Protein AF-A0A497JUD1-F1 (afdb_monomer_lite)

Sequence (67 aa):
VATHFRSHQDPDLVVKGNSAREIYHSILGRDLVGRLDHAAYLGKELTKAELALKLGRSYVQDGVLFK

Foldseek 3Di:
DDFADPDPPDTPDDADDPALVSRLVVCVVVVVDPDPVVSVLSSVQRNLVRVCVVVVHDHDRVDDSHD

Secondary structure (DSSP, 8-state):
-EEE-SSSSS--EEE--SSHHHHHHHHHTTT--S-HHHHHHHHHHHHHHHHHHHTT----TTS-S--

Radius of gyration: 12.4 Å; chains: 1; bounding box: 31×22×33 Å

Structure (mmCIF, N/CA/C/O backbone):
data_AF-A0A497JUD1-F1
#
_entry.id   AF-A0A497JUD1-F1
#
loop_
_atom_site.group_PDB
_atom_site.id
_atom_site.type_symbol
_atom_site.label_atom_id
_atom_site.label_alt_id
_atom_site.label_comp_id
_atom_site.label_asym_id
_atom_site.label_entity_id
_atom_site.label_seq_id
_atom_site.pdbx_PDB_ins_code
_atom_site.Cartn_x
_atom_site.Cartn_y
_atom_site.Cartn_z
_atom_site.occupancy
_atom_site.B_iso_or_equiv
_atom_site.auth_seq_id
_atom_site.auth_comp_id
_atom_site.auth_asym_id
_atom_site.auth_atom_id
_atom_site.pdbx_PDB_model_num
ATOM 1 N N . VAL A 1 1 ? -2.300 5.224 1.265 1.00 89.69 1 VAL A N 1
ATOM 2 C CA . VAL A 1 1 ? -1.092 5.830 0.647 1.00 89.69 1 VAL A CA 1
ATOM 3 C C . VAL A 1 1 ? 0.034 4.812 0.725 1.00 89.69 1 VAL A C 1
ATOM 5 O O . VAL A 1 1 ? 0.089 4.116 1.729 1.00 89.69 1 VAL A O 1
ATOM 8 N N . ALA A 1 2 ? 0.882 4.706 -0.297 1.00 93.50 2 ALA A N 1
ATOM 9 C CA . ALA A 1 2 ? 2.105 3.903 -0.299 1.00 93.50 2 ALA A CA 1
ATOM 10 C C . ALA A 1 2 ? 3.292 4.769 -0.740 1.00 93.50 2 ALA A C 1
ATOM 12 O O . ALA A 1 2 ? 3.146 5.591 -1.645 1.00 93.50 2 ALA A O 1
ATOM 13 N N . THR A 1 3 ? 4.447 4.579 -0.110 1.00 93.81 3 THR A N 1
ATOM 14 C CA . THR A 1 3 ? 5.662 5.357 -0.375 1.00 93.81 3 THR A CA 1
ATOM 15 C C . THR A 1 3 ? 6.726 4.441 -0.959 1.00 93.81 3 THR A C 1
ATOM 17 O O . THR A 1 3 ? 6.992 3.377 -0.405 1.00 93.81 3 THR A O 1
ATOM 20 N N . HIS A 1 4 ? 7.309 4.846 -2.082 1.00 92.75 4 HIS A N 1
ATOM 21 C CA . HIS A 1 4 ? 8.387 4.136 -2.756 1.00 92.75 4 HIS A CA 1
ATOM 22 C C . HIS A 1 4 ? 9.716 4.863 -2.527 1.00 92.75 4 HIS A C 1
ATOM 24 O O . HIS A 1 4 ? 9.756 6.094 -2.467 1.00 92.75 4 HIS A O 1
ATOM 30 N N . PHE A 1 5 ? 10.783 4.074 -2.404 1.00 90.62 5 PHE A N 1
ATOM 31 C CA . PHE A 1 5 ? 12.144 4.533 -2.168 1.00 90.62 5 PHE A CA 1
ATOM 32 C C . PHE A 1 5 ? 13.080 3.840 -3.156 1.00 90.62 5 PHE A C 1
ATOM 34 O O . PHE A 1 5 ? 13.280 2.628 -3.086 1.00 90.62 5 PHE A O 1
ATOM 41 N N . ARG A 1 6 ? 13.680 4.604 -4.069 1.00 85.19 6 ARG A N 1
ATOM 42 C CA . ARG A 1 6 ? 14.731 4.104 -4.972 1.00 85.19 6 ARG A CA 1
ATOM 43 C C . ARG A 1 6 ? 16.083 3.936 -4.282 1.00 85.19 6 ARG A C 1
ATOM 45 O O . ARG A 1 6 ? 16.886 3.103 -4.691 1.00 85.19 6 ARG A O 1
ATOM 52 N N . SER A 1 7 ? 16.341 4.735 -3.252 1.00 84.81 7 SER A N 1
ATOM 53 C CA . SER A 1 7 ? 17.509 4.633 -2.380 1.00 84.81 7 SER A CA 1
ATOM 54 C C . SER A 1 7 ? 17.075 4.828 -0.927 1.00 84.81 7 SER A C 1
ATOM 56 O O . SER A 1 7 ? 15.965 5.277 -0.655 1.00 84.81 7 SER A O 1
ATOM 58 N N . HIS A 1 8 ? 17.948 4.501 0.023 1.00 76.69 8 HIS A N 1
ATOM 59 C CA . HIS A 1 8 ? 17.632 4.557 1.454 1.00 76.69 8 HIS A CA 1
ATOM 60 C C . HIS A 1 8 ? 17.473 5.969 2.043 1.00 76.69 8 HIS A C 1
ATOM 62 O O . HIS A 1 8 ? 17.255 6.079 3.246 1.00 76.69 8 HIS A O 1
ATOM 68 N N . GLN A 1 9 ? 17.626 7.032 1.250 1.00 77.88 9 GLN A N 1
ATOM 69 C CA . GLN A 1 9 ? 17.679 8.398 1.777 1.00 77.88 9 GLN A CA 1
ATOM 70 C C . GLN A 1 9 ? 16.318 9.087 1.706 1.00 77.88 9 GLN A C 1
ATOM 72 O O . GLN A 1 9 ? 15.767 9.429 2.747 1.00 77.88 9 GLN A O 1
ATOM 77 N N . ASP A 1 10 ? 15.745 9.206 0.504 1.00 87.25 10 ASP A N 1
ATOM 78 C CA . ASP A 1 10 ? 14.525 9.982 0.282 1.00 87.25 10 ASP A CA 1
ATOM 79 C C . ASP A 1 10 ? 13.483 9.208 -0.534 1.00 87.25 10 ASP A C 1
ATOM 81 O O . ASP A 1 10 ? 13.838 8.473 -1.466 1.00 87.25 10 ASP A O 1
ATOM 85 N N . PRO A 1 11 ? 12.184 9.374 -0.219 1.00 89.62 11 PRO A N 1
ATOM 86 C CA . PRO A 1 11 ? 11.125 8.815 -1.039 1.00 89.62 11 PRO A CA 1
ATOM 87 C C . PRO A 1 11 ? 11.087 9.528 -2.390 1.00 89.62 11 PRO A C 1
ATOM 89 O O . PRO A 1 11 ? 10.906 10.743 -2.460 1.00 89.62 11 PRO A O 1
ATOM 92 N N . ASP A 1 12 ? 11.208 8.774 -3.480 1.00 92.06 12 ASP A N 1
ATOM 93 C CA . ASP A 1 12 ? 11.139 9.324 -4.836 1.00 92.06 12 ASP A CA 1
ATOM 94 C C . ASP A 1 12 ? 9.704 9.371 -5.376 1.00 92.06 12 ASP A C 1
ATOM 96 O O . ASP A 1 12 ? 9.428 10.079 -6.347 1.00 92.06 12 ASP A O 1
ATOM 100 N N . LEU A 1 13 ? 8.767 8.644 -4.752 1.00 93.88 13 LEU A N 1
ATOM 101 C CA . LEU A 1 13 ? 7.372 8.616 -5.180 1.00 93.88 13 LEU A CA 1
ATOM 102 C C . LEU A 1 13 ? 6.399 8.273 -4.045 1.00 93.88 13 LEU A C 1
ATOM 104 O O . LEU A 1 13 ? 6.625 7.373 -3.238 1.00 93.88 13 LEU A O 1
ATOM 108 N N . VAL A 1 14 ? 5.242 8.938 -4.058 1.00 95.62 14 VAL A N 1
ATOM 109 C CA . VAL A 1 14 ? 4.089 8.607 -3.213 1.00 95.62 14 VAL A CA 1
ATOM 110 C C . VAL A 1 14 ? 2.895 8.252 -4.096 1.00 95.62 14 VAL A C 1
ATOM 112 O O . VAL A 1 14 ? 2.459 9.051 -4.923 1.00 95.62 14 VAL A O 1
ATOM 115 N N . VAL A 1 15 ? 2.326 7.068 -3.880 1.00 96.69 15 VAL A N 1
ATOM 116 C CA . VAL A 1 15 ? 1.114 6.586 -4.551 1.00 96.69 15 VAL A CA 1
ATOM 117 C C . VAL A 1 15 ? -0.076 6.720 -3.600 1.00 96.69 15 VAL A C 1
ATOM 119 O O . VAL A 1 15 ? -0.071 6.212 -2.474 1.00 96.69 15 VAL A O 1
ATOM 122 N N . LYS A 1 16 ? -1.124 7.416 -4.043 1.00 96.12 16 LYS A N 1
ATOM 123 C CA . LYS A 1 16 ? -2.371 7.611 -3.290 1.00 96.12 16 LYS A CA 1
ATOM 124 C C . LYS A 1 16 ? -3.536 6.999 -4.068 1.00 96.12 16 LYS A C 1
ATOM 126 O O . LYS A 1 16 ? -3.517 6.994 -5.291 1.00 96.12 16 LYS A O 1
ATOM 131 N N . GLY A 1 17 ? -4.525 6.490 -3.345 1.00 95.50 17 GLY A N 1
ATOM 132 C CA . GLY A 1 17 ? -5.736 5.886 -3.896 1.00 95.50 17 GLY A CA 1
ATOM 133 C C . GLY A 1 17 ? -6.762 5.677 -2.787 1.00 95.50 17 GLY A C 1
ATOM 134 O O . GLY A 1 17 ? -6.407 5.734 -1.605 1.00 95.50 17 GLY A O 1
ATOM 135 N N . ASN A 1 18 ? -8.014 5.447 -3.174 1.00 96.44 18 ASN A N 1
ATOM 136 C CA . ASN A 1 18 ? -9.147 5.282 -2.259 1.00 96.44 18 ASN A CA 1
ATOM 137 C C . ASN A 1 18 ? -9.334 3.832 -1.784 1.00 96.44 18 ASN A C 1
ATOM 139 O O . ASN A 1 18 ? -10.123 3.571 -0.880 1.00 96.44 18 ASN A O 1
ATOM 143 N N . SER A 1 19 ? -8.600 2.889 -2.375 1.00 97.25 19 SER A N 1
ATOM 144 C CA . SER A 1 19 ? -8.609 1.469 -2.017 1.00 97.25 19 SER A CA 1
ATOM 145 C C . SER A 1 19 ? -7.208 0.866 -2.124 1.00 97.25 19 SER A C 1
ATOM 147 O O . SER A 1 19 ? -6.338 1.400 -2.822 1.00 97.25 19 SER A O 1
ATOM 149 N N . ALA A 1 20 ? -6.987 -0.284 -1.478 1.00 97.38 20 ALA A N 1
ATOM 150 C CA . ALA A 1 20 ? -5.768 -1.070 -1.669 1.00 97.38 20 ALA A CA 1
ATOM 151 C C . ALA A 1 20 ? -5.576 -1.417 -3.149 1.00 97.38 20 ALA A C 1
ATOM 153 O O . ALA A 1 20 ? -4.459 -1.354 -3.663 1.00 97.38 20 ALA A O 1
ATOM 154 N N . ARG A 1 21 ? -6.690 -1.710 -3.837 1.00 97.00 21 ARG A N 1
ATOM 155 C CA . ARG A 1 21 ? -6.740 -2.039 -5.261 1.00 97.00 21 ARG A CA 1
ATOM 156 C C . ARG A 1 21 ? -6.165 -0.955 -6.150 1.00 97.00 21 ARG A C 1
ATOM 158 O O . ARG A 1 21 ? -5.298 -1.248 -6.968 1.00 97.00 21 ARG A O 1
ATOM 165 N N . GLU A 1 22 ? -6.622 0.279 -5.987 1.00 97.94 22 GLU A N 1
ATOM 166 C CA . GLU A 1 22 ? -6.109 1.411 -6.764 1.00 97.94 22 GLU A CA 1
ATOM 167 C C . GLU A 1 22 ? -4.606 1.610 -6.555 1.00 97.94 22 GLU A C 1
ATOM 169 O O . GLU A 1 22 ? -3.871 1.860 -7.513 1.00 97.94 22 GLU A O 1
ATOM 174 N N . ILE A 1 23 ? -4.137 1.452 -5.313 1.00 97.62 23 ILE A N 1
ATOM 175 C CA . ILE A 1 23 ? -2.728 1.644 -4.968 1.00 97.62 23 ILE A CA 1
ATOM 176 C C . ILE A 1 23 ? -1.863 0.539 -5.582 1.00 97.62 23 ILE A C 1
ATOM 178 O O . ILE A 1 23 ? -0.911 0.862 -6.294 1.00 97.62 23 ILE A O 1
ATOM 182 N N . TYR A 1 24 ? -2.179 -0.745 -5.365 1.00 95.75 24 TYR A N 1
ATOM 183 C CA . TYR A 1 24 ? -1.338 -1.820 -5.904 1.00 95.75 24 TYR A CA 1
ATOM 184 C C . TYR A 1 24 ? -1.389 -1.863 -7.437 1.00 95.75 24 TYR A C 1
ATOM 186 O O . TYR A 1 24 ? -0.356 -2.093 -8.058 1.00 95.75 24 TYR A O 1
ATOM 194 N N . 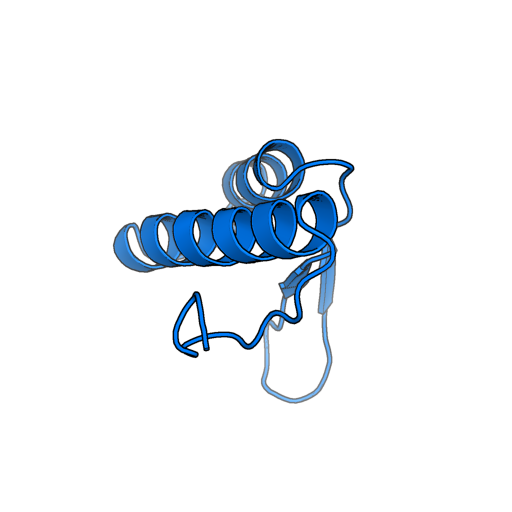HIS A 1 25 ? -2.534 -1.579 -8.075 1.00 95.88 25 HIS A N 1
ATOM 195 C CA . HIS A 1 25 ? -2.597 -1.505 -9.541 1.00 95.88 25 HIS A CA 1
ATOM 196 C C . HIS A 1 25 ? -1.744 -0.364 -10.090 1.00 95.88 25 HIS A C 1
ATOM 198 O O . HIS A 1 25 ? -1.053 -0.555 -11.086 1.00 95.88 25 HIS A O 1
ATOM 204 N N . SER A 1 26 ? -1.763 0.802 -9.439 1.00 96.88 26 SER A N 1
ATOM 205 C CA . SER A 1 26 ? -0.925 1.938 -9.839 1.00 96.88 26 SER A CA 1
A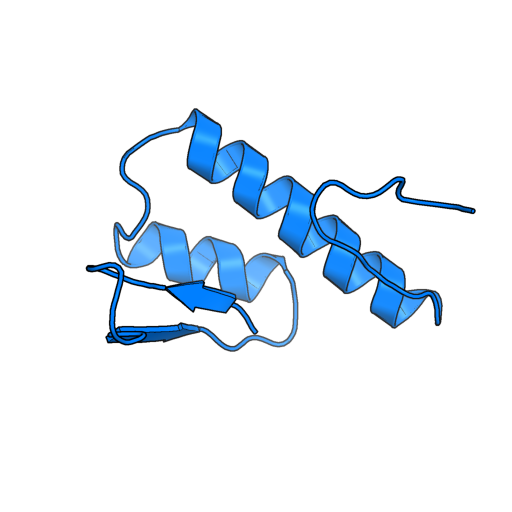TOM 206 C C . SER A 1 26 ? 0.565 1.625 -9.708 1.00 96.88 26 SER A C 1
ATOM 208 O O . SER A 1 26 ? 1.360 2.090 -10.517 1.00 96.88 26 SER A O 1
ATOM 210 N N . ILE A 1 27 ? 0.943 0.840 -8.698 1.00 96.00 27 ILE A N 1
ATOM 211 C CA . ILE A 1 27 ? 2.320 0.393 -8.480 1.00 96.00 27 ILE A CA 1
ATOM 212 C C . ILE A 1 27 ? 2.754 -0.603 -9.564 1.00 96.00 27 ILE A C 1
ATOM 214 O O . ILE A 1 27 ? 3.832 -0.445 -10.135 1.00 96.00 27 ILE A O 1
ATOM 218 N N . LEU A 1 28 ? 1.901 -1.582 -9.884 1.00 94.69 28 LEU A N 1
ATOM 219 C CA . LEU A 1 28 ? 2.163 -2.566 -10.939 1.00 94.69 28 LEU A CA 1
ATOM 220 C C . LEU A 1 28 ? 2.237 -1.918 -12.324 1.00 94.69 28 LEU A C 1
ATOM 222 O O . LEU A 1 28 ? 3.169 -2.183 -13.065 1.00 94.69 28 LEU A O 1
ATOM 226 N N . GLY A 1 29 ? 1.304 -1.022 -12.658 1.00 95.12 29 GLY A N 1
ATOM 227 C CA . GLY A 1 29 ? 1.285 -0.338 -13.956 1.00 95.12 29 GLY A CA 1
ATOM 228 C C . GLY A 1 29 ? 2.435 0.652 -14.176 1.00 95.12 29 GLY A C 1
ATOM 229 O O . GLY A 1 29 ? 2.549 1.213 -15.260 1.00 95.12 29 GLY A O 1
ATOM 230 N N . ARG A 1 30 ? 3.258 0.900 -13.150 1.00 94.62 30 ARG A N 1
ATOM 231 C CA . ARG A 1 30 ? 4.464 1.739 -13.208 1.00 94.62 30 ARG A CA 1
ATOM 232 C C . ARG A 1 30 ? 5.755 0.920 -13.090 1.00 94.62 30 ARG A C 1
ATOM 234 O O . ARG A 1 30 ? 6.812 1.520 -12.929 1.00 94.62 30 ARG A O 1
ATOM 241 N N . ASP A 1 31 ? 5.658 -0.412 -13.096 1.00 93.62 31 ASP A N 1
ATOM 242 C CA . ASP A 1 31 ? 6.787 -1.340 -12.949 1.00 93.62 31 ASP A CA 1
ATOM 243 C C . ASP A 1 31 ? 7.664 -1.067 -11.710 1.00 93.62 31 ASP A C 1
ATOM 245 O O . ASP A 1 31 ? 8.875 -1.274 -11.706 1.00 93.62 31 ASP A O 1
ATOM 249 N N . LEU A 1 32 ? 7.049 -0.613 -10.611 1.00 93.38 32 LEU A N 1
ATOM 250 C CA . LEU A 1 32 ? 7.757 -0.259 -9.369 1.00 93.38 32 LEU A CA 1
ATOM 251 C C . LEU A 1 32 ? 8.063 -1.473 -8.476 1.00 93.38 32 LEU A C 1
ATOM 253 O O . LEU A 1 32 ? 8.517 -1.322 -7.343 1.00 93.38 32 LEU A O 1
ATOM 257 N N . VAL A 1 33 ? 7.775 -2.685 -8.953 1.00 91.31 33 VAL A N 1
ATOM 258 C CA . VAL A 1 33 ? 8.019 -3.932 -8.227 1.00 91.31 33 VAL A CA 1
ATOM 259 C C . VAL A 1 33 ? 8.898 -4.835 -9.076 1.00 91.31 33 VAL A C 1
ATOM 261 O O . VAL A 1 33 ? 8.496 -5.267 -10.149 1.00 91.31 33 VAL A O 1
ATOM 264 N N . GLY A 1 34 ? 10.085 -5.166 -8.567 1.00 89.19 34 GLY A N 1
ATOM 265 C CA . GLY A 1 34 ? 11.043 -6.005 -9.292 1.00 89.19 34 GLY A CA 1
ATOM 266 C C . GLY A 1 34 ? 10.803 -7.515 -9.184 1.00 89.19 34 GLY A C 1
ATOM 267 O O . GLY A 1 34 ? 11.383 -8.272 -9.955 1.00 89.19 34 GLY A O 1
ATOM 268 N N . ARG A 1 35 ? 9.991 -7.984 -8.223 1.00 92.44 35 ARG A N 1
ATOM 269 C CA . ARG A 1 35 ? 9.757 -9.420 -7.980 1.00 92.44 35 ARG A CA 1
ATOM 270 C C . ARG A 1 35 ? 8.286 -9.738 -7.701 1.00 92.44 35 ARG A C 1
ATOM 272 O O . ARG A 1 35 ? 7.607 -9.009 -6.981 1.00 92.44 35 ARG A O 1
ATOM 279 N N . LEU A 1 36 ? 7.802 -10.867 -8.217 1.00 91.94 36 LEU A N 1
ATOM 280 C CA . LEU A 1 36 ? 6.395 -11.272 -8.083 1.00 91.94 36 LEU A CA 1
ATOM 281 C C . LEU A 1 36 ? 5.978 -11.573 -6.635 1.00 91.94 36 LEU A C 1
ATOM 283 O O . LEU A 1 36 ? 4.850 -11.282 -6.242 1.00 91.94 36 LEU A O 1
ATOM 287 N N . ASP A 1 37 ? 6.882 -12.111 -5.821 1.00 92.19 37 ASP A N 1
ATOM 288 C CA . ASP A 1 37 ? 6.640 -12.340 -4.395 1.00 92.19 37 ASP A CA 1
ATOM 289 C C . ASP A 1 37 ? 6.475 -11.022 -3.625 1.00 92.19 37 ASP A C 1
ATOM 291 O O . ASP A 1 37 ? 5.585 -10.907 -2.781 1.00 92.19 37 ASP A O 1
ATOM 295 N N . HIS A 1 38 ? 7.250 -9.992 -3.979 1.00 91.25 38 HIS A N 1
ATOM 296 C CA . HIS A 1 38 ? 7.064 -8.644 -3.439 1.00 91.25 38 HIS A CA 1
ATOM 297 C C . HIS A 1 38 ? 5.713 -8.047 -3.851 1.00 91.25 38 HIS A C 1
ATOM 299 O O . HIS A 1 38 ? 5.065 -7.399 -3.031 1.00 91.25 38 HIS A O 1
ATOM 305 N N . ALA A 1 39 ? 5.246 -8.290 -5.080 1.00 93.56 39 ALA A N 1
ATOM 306 C CA . ALA A 1 39 ? 3.927 -7.831 -5.523 1.00 93.56 39 ALA A CA 1
ATOM 307 C C . ALA A 1 39 ? 2.797 -8.480 -4.704 1.00 93.56 39 ALA A C 1
ATOM 309 O O . ALA A 1 39 ? 1.883 -7.790 -4.246 1.00 93.56 39 ALA A O 1
ATOM 310 N N . ALA A 1 40 ? 2.885 -9.793 -4.469 1.00 94.38 40 ALA A N 1
ATOM 311 C CA . ALA A 1 40 ? 1.922 -10.523 -3.647 1.00 94.38 40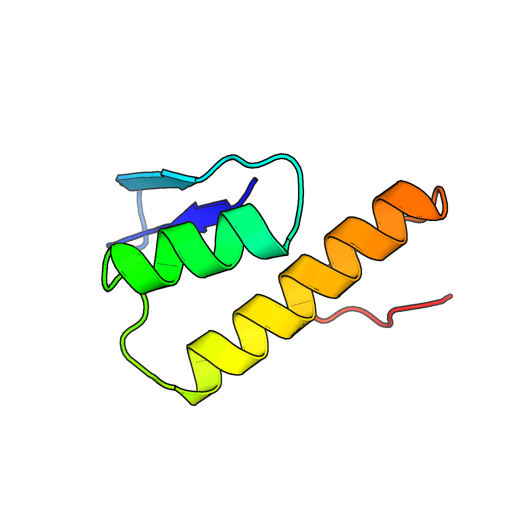 ALA A CA 1
ATOM 312 C C . ALA A 1 40 ? 1.925 -10.032 -2.189 1.00 94.38 40 ALA A C 1
ATOM 314 O O . ALA A 1 40 ? 0.866 -9.772 -1.611 1.00 94.38 40 ALA A O 1
ATOM 315 N N . TYR A 1 41 ? 3.114 -9.853 -1.606 1.00 94.19 41 TYR A N 1
ATOM 316 C CA . TYR A 1 41 ? 3.275 -9.306 -0.260 1.00 94.19 41 TYR A CA 1
ATOM 317 C C . TYR A 1 41 ? 2.679 -7.897 -0.141 1.00 94.19 41 TYR A C 1
ATOM 319 O O . TYR A 1 41 ? 1.910 -7.626 0.781 1.00 94.19 41 TYR A O 1
ATOM 327 N N . LEU A 1 42 ? 2.967 -7.021 -1.104 1.00 94.44 42 LEU A N 1
ATOM 328 C CA . LEU A 1 42 ? 2.455 -5.657 -1.127 1.00 94.44 42 LEU A CA 1
ATOM 329 C C . LEU A 1 42 ? 0.921 -5.627 -1.186 1.00 94.44 42 LEU A C 1
ATOM 331 O O . LEU A 1 42 ? 0.289 -4.895 -0.425 1.00 94.44 42 LEU A O 1
ATOM 335 N N . GLY A 1 43 ? 0.312 -6.448 -2.047 1.00 95.06 43 GLY A N 1
ATOM 336 C CA . GLY A 1 43 ? -1.145 -6.572 -2.126 1.00 95.06 43 GLY A CA 1
ATOM 337 C C . GLY A 1 43 ? -1.768 -7.029 -0.802 1.00 95.06 43 GLY A C 1
ATOM 338 O O . GLY A 1 43 ? -2.777 -6.468 -0.366 1.00 95.06 43 GLY A O 1
ATOM 339 N N . LYS A 1 44 ? -1.134 -7.995 -0.123 1.00 95.25 44 LYS A N 1
ATOM 340 C CA . LYS A 1 44 ? -1.546 -8.484 1.203 1.00 95.25 44 LYS A CA 1
ATOM 341 C C . LYS A 1 44 ? -1.535 -7.359 2.242 1.00 95.25 44 LYS A C 1
ATOM 343 O O . LYS A 1 44 ? -2.543 -7.142 2.909 1.00 95.25 44 LYS A O 1
ATOM 348 N N . GLU A 1 45 ? -0.428 -6.632 2.369 1.00 96.06 45 GLU A N 1
ATOM 349 C CA . GLU A 1 45 ? -0.280 -5.572 3.377 1.00 96.06 45 GLU A CA 1
ATOM 350 C C . GLU A 1 45 ? -1.186 -4.360 3.094 1.00 96.06 45 GLU A C 1
ATOM 352 O O . GLU A 1 45 ? -1.837 -3.852 4.007 1.00 96.06 45 GLU A O 1
ATOM 357 N N . LEU A 1 46 ? -1.352 -3.958 1.829 1.00 96.62 46 LEU A N 1
ATOM 358 C CA . LEU A 1 46 ? -2.306 -2.903 1.463 1.00 96.62 46 LEU A CA 1
ATOM 359 C C . LEU A 1 46 ? -3.752 -3.292 1.794 1.00 96.62 46 LEU A C 1
ATOM 361 O O . LEU A 1 46 ? -4.508 -2.471 2.312 1.00 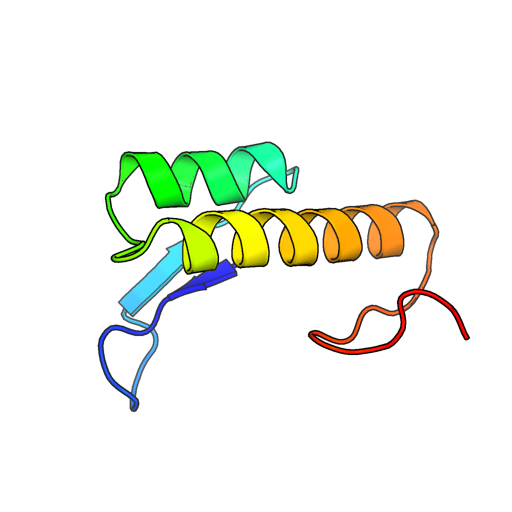96.62 46 LEU A O 1
ATOM 365 N N . THR A 1 47 ? -4.127 -4.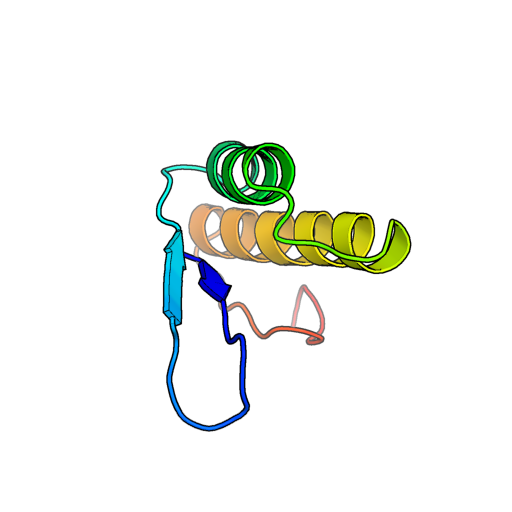548 1.540 1.00 95.94 47 THR A N 1
ATOM 366 C CA . THR A 1 47 ? -5.470 -5.059 1.858 1.00 95.94 47 THR A CA 1
ATOM 367 C C . THR A 1 47 ? -5.713 -5.073 3.365 1.00 95.94 47 THR A C 1
ATOM 369 O O . THR A 1 47 ? -6.779 -4.661 3.823 1.00 95.94 47 THR A O 1
ATOM 372 N N . LYS A 1 48 ? -4.719 -5.493 4.158 1.00 94.81 48 LYS A N 1
ATOM 373 C CA . LYS A 1 48 ? -4.790 -5.423 5.624 1.00 94.81 48 LYS A CA 1
ATOM 374 C C . LYS A 1 48 ? -4.988 -3.989 6.114 1.00 94.81 48 LYS A C 1
ATOM 376 O O . LYS A 1 48 ? -5.837 -3.763 6.972 1.00 94.81 48 LYS A O 1
ATOM 381 N N . ALA A 1 49 ? -4.240 -3.034 5.563 1.00 94.50 49 ALA A N 1
ATOM 382 C CA . ALA A 1 49 ? -4.357 -1.627 5.933 1.00 94.50 49 ALA A CA 1
ATOM 383 C C . ALA A 1 49 ? -5.747 -1.061 5.597 1.00 94.50 49 ALA A C 1
ATOM 385 O O . ALA A 1 49 ? -6.360 -0.393 6.428 1.00 94.50 49 ALA A O 1
ATOM 386 N N . GLU A 1 50 ? -6.286 -1.369 4.413 1.00 96.44 50 GLU A N 1
ATOM 387 C CA . GLU A 1 50 ? -7.648 -0.972 4.039 1.00 96.44 50 GLU A CA 1
ATOM 388 C C . GLU A 1 50 ? -8.699 -1.584 4.977 1.00 9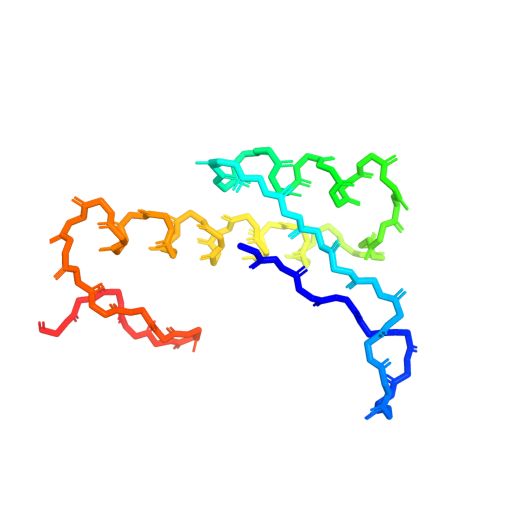6.44 50 GLU A C 1
ATOM 390 O O . GLU A 1 50 ? -9.623 -0.892 5.408 1.00 96.44 50 GLU A O 1
ATOM 395 N N . LEU A 1 51 ? -8.555 -2.866 5.325 1.00 95.56 51 LEU A N 1
ATOM 396 C CA . LEU A 1 51 ? -9.477 -3.541 6.234 1.00 95.56 51 LEU A CA 1
ATOM 397 C C . LEU A 1 51 ? -9.424 -2.942 7.644 1.00 95.56 51 LEU A C 1
ATOM 399 O O . LEU A 1 51 ? -10.470 -2.714 8.245 1.00 95.56 51 LEU A O 1
ATOM 403 N N . ALA A 1 52 ? -8.230 -2.642 8.157 1.00 94.69 52 ALA A N 1
ATOM 404 C CA . ALA A 1 52 ? -8.068 -2.000 9.456 1.00 94.69 52 ALA A CA 1
ATOM 405 C C . ALA A 1 52 ? -8.785 -0.643 9.507 1.00 94.69 52 ALA A C 1
ATOM 407 O O . ALA A 1 52 ? -9.540 -0.392 10.445 1.00 94.69 52 ALA A O 1
ATOM 408 N N . LEU A 1 53 ? -8.648 0.180 8.460 1.00 93.94 53 LEU A N 1
ATOM 409 C CA . LEU A 1 53 ? -9.370 1.451 8.351 1.00 93.94 53 LEU A CA 1
ATOM 410 C C . LEU A 1 53 ? -10.890 1.248 8.346 1.00 93.94 53 LEU A C 1
ATOM 412 O O . LEU A 1 53 ? -11.596 1.912 9.101 1.00 93.94 53 LEU A O 1
ATOM 416 N N . LYS A 1 54 ? -11.397 0.300 7.545 1.00 95.31 54 LYS A N 1
ATOM 417 C CA . LYS A 1 54 ? -12.836 -0.012 7.474 1.00 95.31 54 LYS A CA 1
ATOM 418 C C . LYS A 1 54 ? -13.406 -0.520 8.799 1.00 95.31 54 LYS A C 1
ATOM 420 O O . LYS A 1 54 ? -14.560 -0.245 9.106 1.00 95.31 54 LYS A O 1
ATOM 425 N N . LEU A 1 55 ? -12.613 -1.259 9.572 1.00 95.44 55 LEU A N 1
ATOM 426 C CA . LEU A 1 55 ? -13.016 -1.831 10.859 1.00 95.44 55 LEU A CA 1
ATOM 427 C C . LEU A 1 55 ? -12.733 -0.914 12.060 1.00 95.44 55 LEU A C 1
ATOM 429 O O . LEU A 1 55 ? -13.010 -1.312 13.192 1.00 95.44 55 LEU A O 1
ATOM 433 N N . GLY A 1 56 ? -12.146 0.270 11.852 1.00 94.94 56 GLY A N 1
ATOM 434 C CA . GLY A 1 56 ? -11.730 1.157 12.943 1.00 94.94 56 GLY A CA 1
ATOM 435 C C . GLY A 1 56 ? -10.636 0.555 13.836 1.00 94.94 56 GLY A C 1
ATOM 436 O O . GLY A 1 56 ? -10.624 0.776 15.045 1.00 94.94 56 GLY A O 1
ATOM 437 N N . ARG A 1 57 ? -9.740 -0.255 13.263 1.00 91.75 57 ARG A N 1
ATOM 438 C CA . ARG A 1 57 ? -8.620 -0.912 13.954 1.00 91.75 57 ARG A CA 1
ATOM 439 C C . ARG A 1 57 ? -7.291 -0.259 13.587 1.00 91.75 57 ARG A C 1
ATOM 441 O O . ARG A 1 57 ? -7.158 0.381 12.546 1.00 91.75 57 ARG A O 1
ATOM 448 N N . SER A 1 58 ? -6.287 -0.446 14.440 1.00 91.62 58 SER A N 1
ATOM 449 C CA . SER A 1 58 ? -4.910 -0.090 14.108 1.00 91.62 58 SER A CA 1
ATOM 450 C C . SER A 1 58 ? -4.313 -1.093 13.119 1.00 91.62 58 SER A C 1
ATOM 452 O O . SER A 1 58 ? -4.695 -2.262 13.076 1.00 91.62 58 SER A O 1
ATOM 454 N N . TYR A 1 59 ? -3.355 -0.626 12.324 1.00 91.25 59 TYR A N 1
ATOM 455 C CA . TYR A 1 59 ? -2.572 -1.450 11.412 1.00 91.25 59 TYR A CA 1
ATOM 456 C C . TYR A 1 59 ? -1.087 -1.231 11.684 1.00 91.25 59 TYR A C 1
ATOM 458 O O . TYR A 1 59 ? -0.638 -0.095 11.837 1.00 91.25 59 TYR A O 1
ATOM 466 N N . VAL A 1 60 ? -0.338 -2.329 11.723 1.00 90.12 60 VAL A N 1
ATOM 467 C CA . VAL A 1 60 ? 1.123 -2.348 11.792 1.00 90.12 60 VAL A CA 1
ATOM 468 C C . VAL A 1 60 ? 1.595 -3.330 10.729 1.00 90.12 60 VAL A C 1
ATOM 470 O O . VAL A 1 60 ? 1.152 -4.480 10.722 1.00 90.12 60 VAL A O 1
ATOM 473 N N . GLN A 1 61 ? 2.467 -2.877 9.829 1.00 85.94 61 GLN A N 1
ATOM 474 C CA . GLN A 1 61 ? 3.059 -3.739 8.806 1.00 85.94 61 GLN A CA 1
ATOM 475 C C . GLN A 1 61 ? 3.828 -4.887 9.463 1.00 85.94 61 GLN A C 1
ATOM 477 O O . GLN A 1 61 ? 4.486 -4.683 10.482 1.00 85.94 61 GLN A O 1
ATOM 482 N N . ASP A 1 62 ? 3.692 -6.094 8.906 1.00 88.50 62 ASP A N 1
ATOM 483 C CA . ASP A 1 62 ? 4.225 -7.347 9.475 1.00 88.50 62 ASP A CA 1
ATOM 484 C C . ASP A 1 62 ? 3.734 -7.669 10.899 1.00 88.50 62 ASP A C 1
ATOM 486 O O . ASP A 1 62 ? 4.140 -8.660 11.508 1.00 88.50 62 ASP A O 1
ATOM 490 N N . GLY A 1 63 ? 2.795 -6.879 11.420 1.00 81.69 63 GLY A N 1
ATOM 491 C CA . GLY A 1 63 ? 2.087 -7.150 12.654 1.00 81.69 63 GLY A CA 1
ATOM 492 C C . GLY A 1 63 ? 1.003 -8.211 12.476 1.00 81.69 63 GLY A C 1
ATOM 493 O O . GLY A 1 63 ? 0.547 -8.533 11.368 1.00 81.69 63 GLY A O 1
ATOM 494 N N . VAL A 1 64 ? 0.546 -8.741 13.610 1.00 74.06 64 VAL A N 1
ATOM 495 C CA . VAL A 1 64 ? -0.670 -9.557 13.659 1.00 74.06 64 VAL A CA 1
ATOM 496 C C . VAL A 1 64 ? -1.877 -8.702 13.275 1.00 74.06 64 VAL A C 1
ATOM 498 O O . VAL A 1 64 ? -2.003 -7.558 13.706 1.00 74.06 64 VAL A O 1
ATOM 501 N N . LEU A 1 65 ? -2.761 -9.260 12.445 1.00 59.50 65 LEU A N 1
ATOM 502 C CA . LEU A 1 65 ? -3.906 -8.528 11.894 1.00 59.50 65 LEU A CA 1
ATOM 503 C C . LEU A 1 65 ? -4.957 -8.177 12.962 1.00 59.50 65 LEU A C 1
ATOM 505 O O . LEU A 1 65 ? -5.705 -7.220 12.790 1.00 59.50 65 LEU A O 1
ATOM 509 N N . PHE A 1 66 ? -4.985 -8.926 14.068 1.00 55.97 66 PHE A N 1
ATOM 510 C CA . PHE A 1 66 ? -5.879 -8.712 15.200 1.00 55.97 66 PHE A CA 1
ATOM 511 C C . PHE A 1 66 ? -5.119 -8.947 16.515 1.00 55.97 66 PHE A C 1
ATOM 513 O O . PHE A 1 66 ? -4.416 -9.951 16.653 1.00 55.97 66 PHE A O 1
ATOM 520 N N . LYS A 1 67 ? -5.267 -8.013 17.459 1.00 51.28 67 LYS A N 1
ATOM 521 C CA . LYS A 1 67 ? -5.036 -8.196 18.897 1.00 51.28 67 LYS A CA 1
ATOM 522 C C . LYS A 1 67 ? -6.341 -7.912 19.625 1.00 51.28 67 LYS A C 1
ATOM 524 O O . LYS A 1 67 ? -7.078 -7.017 19.146 1.00 51.28 67 LYS A O 1
#

pLDDT: mean 90.93, std 9.07, range [51.28, 97.94]